Protein AF-0000000080322617 (afdb_homodimer)

Solvent-accessible surface area (backbone atoms only — not comparable to full-atom values): 6756 Å² total; per-residue (Å²): 115,44,79,69,49,70,33,51,29,34,81,89,41,25,34,49,55,51,65,62,57,34,63,72,56,67,60,51,73,69,36,36,36,28,36,26,35,38,90,87,70,41,36,35,51,43,65,40,73,74,65,68,70,68,71,62,67,77,123,113,44,79,68,52,70,32,51,30,35,80,88,41,24,34,49,56,53,65,64,57,34,62,71,57,66,61,50,72,69,36,37,37,28,36,26,35,38,90,87,71,42,36,35,50,43,66,41,74,73,64,71,69,69,72,64,67,74,126

pLDDT: mean 85.64, std 19.48, range [25.27, 96.69]

Foldseek 3Di:
DDDPDDWDQDPPRDTDDDPSRCVVQVDDPPWDWDWDQDPVRDIDIHTDPPPPVCCVPPD/DDDPDDWDQDPPRDTDDDPSVCVVQVDDPPWDWDWDQDPVRDIDIHTDPPPPVCPVPPD

Secondary structure (DSSP, 8-state):
-EEEEEEE-BTTTEEEPPHHHHHHHT--TTPEEEEEE-TTS-EEEEEE-----------/-EEEEEEE-BTTTEEEPPHHHHHHHT--TTPEEEEEE-TTS-EEEEEE-----------

Radius of gyration: 16.19 Å; Cα contacts (8 Å, |Δi|>4): 232; chains: 2; bounding box: 30×78×24 Å

Organism: NCBI:txid113653

Nearest PDB structures (foldseek):
  2w1t-assembly1_A  TM=8.074E-01  e=7.965E-03  Bacillus subtilis
  2w1t-assembly1_B  TM=7.922E-01  e=3.398E-02  Bacillus subtilis
  5itm-assembly2_A  TM=7.468E-01  e=2.788E-02  Saccharolobus solfataricus
  2ro4-assembly1_B  TM=7.310E-01  e=1.357E-01  Bacillus subtilis
  8yt8-assembly1_D  TM=4.165E-01  e=7.094E+00  Mus musculus

Structure (mmCIF, N/CA/C/O backbone):
data_AF-0000000080322617-model_v1
#
loop_
_entity.id
_entity.type
_entity.pdbx_description
1 polymer 'AbrB/MazE/SpoVT family DNA-binding domain-containing protein'
#
loop_
_atom_site.group_PDB
_atom_site.id
_atom_site.type_symbol
_atom_site.label_atom_id
_atom_site.label_alt_id
_atom_site.label_comp_id
_atom_site.label_asym_id
_atom_site.label_entity_id
_atom_site.label_seq_id
_atom_site.pdbx_PDB_ins_code
_atom_site.Cartn_x
_atom_site.Cartn_y
_atom_site.Cartn_z
_atom_site.occupancy
_atom_site.B_iso_or_equiv
_atom_site.auth_seq_id
_atom_site.auth_comp_id
_atom_site.auth_asym_id
_atom_site.auth_atom_id
_atom_site.pdbx_PDB_model_num
ATOM 1 N N . MET A 1 1 ? 10.977 -6.816 10.031 1 84.5 1 MET A N 1
ATOM 2 C CA . MET A 1 1 ? 9.711 -6.531 9.359 1 84.5 1 MET A CA 1
ATOM 3 C C . MET A 1 1 ? 8.539 -7.129 10.133 1 84.5 1 MET A C 1
ATOM 5 O O . MET A 1 1 ? 8.57 -8.305 10.5 1 84.5 1 MET A O 1
ATOM 9 N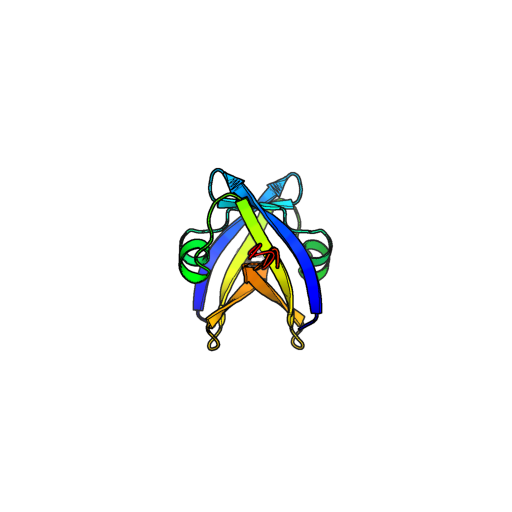 N . LYS A 1 2 ? 7.539 -6.145 10.656 1 93.81 2 LYS A N 1
ATOM 10 C CA . LYS A 1 2 ? 6.348 -6.527 11.414 1 93.81 2 LYS A CA 1
ATOM 11 C C . LYS A 1 2 ? 5.105 -6.504 10.523 1 93.81 2 LYS A C 1
ATOM 13 O O . LYS A 1 2 ? 4.84 -5.508 9.844 1 93.81 2 LYS A O 1
ATOM 18 N N . LEU A 1 3 ? 4.469 -7.738 10.453 1 94.62 3 LEU A N 1
ATOM 19 C CA . LEU A 1 3 ? 3.248 -7.801 9.656 1 94.62 3 LEU A CA 1
ATOM 20 C C . LEU A 1 3 ? 2.113 -7.051 10.344 1 94.62 3 LEU A C 1
ATOM 22 O O . LEU A 1 3 ? 1.758 -7.367 11.484 1 94.62 3 LEU A O 1
ATOM 26 N N . LEU A 1 4 ? 1.627 -6.055 9.688 1 95.75 4 LEU A N 1
ATOM 27 C CA . LEU A 1 4 ? 0.541 -5.25 10.234 1 95.75 4 LEU A CA 1
ATOM 28 C C . LEU A 1 4 ? -0.813 -5.875 9.922 1 95.75 4 LEU A C 1
ATOM 30 O O . LEU A 1 4 ? -1.744 -5.793 10.727 1 95.75 4 LEU A O 1
ATOM 34 N N . GLY A 1 5 ? -1.012 -6.484 8.844 1 95.62 5 GLY A N 1
ATOM 35 C CA . GLY A 1 5 ? -2.244 -7.086 8.359 1 95.62 5 GLY A CA 1
ATOM 36 C C . GLY A 1 5 ? -2.252 -7.305 6.855 1 95.62 5 GLY A C 1
ATOM 37 O O . GLY A 1 5 ? -1.224 -7.145 6.195 1 95.62 5 GLY A O 1
ATOM 38 N N . THR A 1 6 ? -3.395 -7.895 6.352 1 95.56 6 THR A N 1
ATOM 39 C CA . THR A 1 6 ? -3.545 -8.141 4.922 1 95.56 6 THR A CA 1
ATOM 40 C C . THR A 1 6 ? -4.891 -7.617 4.422 1 95.56 6 THR A C 1
ATOM 42 O O . THR A 1 6 ? -5.816 -7.418 5.211 1 95.56 6 THR A O 1
ATOM 45 N N . SER A 1 7 ? -4.875 -7.23 3.279 1 95.62 7 SER A N 1
ATOM 46 C CA . SER A 1 7 ? -6.109 -6.863 2.586 1 95.62 7 SER A CA 1
ATOM 47 C C . SER A 1 7 ? -6.18 -7.512 1.207 1 95.62 7 SER A C 1
ATOM 49 O O . SER A 1 7 ? -5.184 -8.055 0.717 1 95.62 7 SER A O 1
ATOM 51 N N . THR A 1 8 ? -7.367 -7.586 0.614 1 95.31 8 THR A N 1
ATOM 52 C CA . THR A 1 8 ? -7.578 -8.219 -0.683 1 95.31 8 THR A CA 1
ATOM 53 C C . THR A 1 8 ? -7.633 -7.172 -1.793 1 95.31 8 THR A C 1
ATOM 55 O O . THR A 1 8 ? -8.242 -6.113 -1.625 1 95.31 8 THR A O 1
ATOM 58 N N . LEU A 1 9 ? -6.965 -7.574 -2.82 1 95.69 9 LEU A N 1
ATOM 59 C CA . LEU A 1 9 ? -7.066 -6.719 -3.998 1 95.69 9 LEU A CA 1
ATOM 60 C C . LEU A 1 9 ? -8.414 -6.898 -4.688 1 95.69 9 LEU A C 1
ATOM 62 O O . LEU A 1 9 ? -8.766 -8.008 -5.094 1 95.69 9 LEU A O 1
ATOM 66 N N . SER A 1 10 ? -9.094 -5.848 -4.723 1 96.25 10 SER A N 1
ATOM 67 C CA . SER A 1 10 ? -10.406 -5.879 -5.355 1 96.25 10 SER A CA 1
ATOM 68 C C . SER A 1 10 ? -10.32 -5.496 -6.828 1 96.25 10 SER A C 1
ATOM 70 O O . SER A 1 10 ? -9.234 -5.219 -7.34 1 96.25 10 SER A O 1
ATOM 72 N N . LYS A 1 11 ? -11.508 -5.543 -7.441 1 93.75 11 LYS A N 1
ATOM 73 C CA . LYS A 1 11 ? -11.578 -5.148 -8.844 1 93.75 11 LYS A CA 1
ATOM 74 C C . LYS A 1 11 ? -11.109 -3.709 -9.039 1 93.75 11 LYS A C 1
ATOM 76 O O . LYS A 1 11 ? -11.391 -2.844 -8.203 1 93.75 11 LYS A O 1
ATOM 81 N N . GLY A 1 12 ? -10.32 -3.414 -10.188 1 93.12 12 GLY A N 1
ATOM 82 C CA . GLY A 1 12 ? -9.844 -2.072 -10.484 1 93.12 12 GLY A CA 1
ATOM 83 C C . GLY A 1 12 ? -8.609 -1.689 -9.695 1 93.12 12 GLY A C 1
ATOM 84 O O . GLY A 1 12 ? -8.359 -0.506 -9.461 1 93.12 12 GLY A O 1
ATOM 85 N N . ALA A 1 13 ? -7.965 -2.559 -9.094 1 95.44 13 ALA A N 1
ATOM 86 C CA . ALA A 1 13 ? -6.734 -2.354 -8.336 1 95.44 13 ALA A CA 1
ATOM 87 C C . ALA A 1 13 ? -7.008 -1.591 -7.043 1 95.44 13 ALA A C 1
ATOM 89 O O . ALA A 1 13 ? -6.191 -0.77 -6.617 1 95.44 13 ALA A O 1
ATOM 90 N N . LYS A 1 14 ? -8.156 -1.782 -6.609 1 96.5 14 LYS A N 1
ATOM 91 C CA . LYS A 1 14 ? -8.547 -1.135 -5.363 1 96.5 14 LYS A CA 1
ATOM 92 C C . LYS A 1 14 ? -8.273 -2.039 -4.164 1 96.5 14 LYS A C 1
ATOM 94 O O . LYS A 1 14 ? -8.438 -3.26 -4.254 1 96.5 14 LYS A O 1
ATOM 99 N N . THR A 1 15 ? -7.852 -1.417 -3.104 1 96.5 15 THR A N 1
ATOM 100 C CA . THR A 1 15 ? -7.648 -2.162 -1.865 1 96.5 15 THR A CA 1
ATOM 101 C C . THR A 1 15 ? -7.969 -1.293 -0.652 1 96.5 15 THR A C 1
ATOM 103 O O . THR A 1 15 ? -8.117 -0.075 -0.775 1 96.5 15 THR A O 1
ATOM 106 N N . THR A 1 16 ? -8.188 -1.884 0.447 1 96.31 16 THR A N 1
ATOM 107 C CA . THR A 1 16 ? -8.414 -1.195 1.713 1 96.31 16 THR A CA 1
ATOM 108 C C . THR A 1 16 ? -7.145 -1.198 2.561 1 96.31 16 THR A C 1
ATOM 110 O O . THR A 1 16 ? -6.52 -2.244 2.748 1 96.31 16 THR A O 1
ATOM 113 N N . ILE A 1 17 ? -6.773 -0.026 2.871 1 96.25 17 ILE A N 1
ATOM 114 C CA . ILE A 1 17 ? -5.637 0.07 3.781 1 96.25 17 ILE A CA 1
ATOM 115 C C . ILE A 1 17 ? -6.086 -0.266 5.203 1 96.25 17 ILE A C 1
ATOM 117 O O . ILE A 1 17 ? -7.066 0.292 5.699 1 96.25 17 ILE A O 1
ATOM 121 N N . ILE A 1 18 ? -5.445 -1.138 5.75 1 96.69 18 ILE A N 1
ATOM 122 C CA . ILE A 1 18 ? -5.855 -1.564 7.082 1 96.69 18 ILE A CA 1
ATOM 123 C C . ILE A 1 18 ? -5.57 -0.456 8.094 1 96.69 18 ILE A C 1
ATOM 125 O O . ILE A 1 18 ? -4.77 0.446 7.82 1 96.69 18 ILE A O 1
ATOM 129 N N . ARG A 1 19 ? -6.219 -0.49 9.195 1 96.12 19 ARG A N 1
ATOM 130 C CA . ARG A 1 19 ? -6.172 0.565 10.203 1 96.12 19 ARG A CA 1
ATOM 131 C C . ARG A 1 19 ? -4.75 0.79 10.695 1 96.12 19 ARG A C 1
ATOM 133 O O . ARG A 1 19 ? -4.332 1.93 10.914 1 96.12 19 ARG A O 1
ATOM 140 N N . ALA A 1 20 ? -4.09 -0.26 10.883 1 96.38 20 ALA A N 1
ATOM 141 C CA . ALA A 1 20 ? -2.721 -0.176 11.383 1 96.38 20 ALA A CA 1
ATOM 142 C C . ALA A 1 20 ? -1.859 0.696 10.469 1 96.38 20 ALA A C 1
ATOM 144 O O . ALA A 1 20 ? -1.023 1.467 10.945 1 96.38 20 ALA A O 1
ATOM 145 N N . VAL A 1 21 ? -2.064 0.556 9.156 1 96 21 VAL A N 1
ATOM 146 C CA . VAL A 1 21 ? -1.297 1.337 8.195 1 96 21 VAL A CA 1
ATOM 147 C C . VAL A 1 21 ? -1.699 2.807 8.281 1 96 21 VAL A C 1
ATOM 149 O O . VAL A 1 21 ? -0.841 3.693 8.273 1 96 21 VAL A O 1
ATOM 152 N N . ILE A 1 22 ? -2.99 3.064 8.383 1 96.06 22 ILE A N 1
ATOM 153 C CA . ILE A 1 22 ? -3.529 4.414 8.508 1 96.06 22 ILE A CA 1
ATOM 154 C C . ILE A 1 22 ? -2.928 5.102 9.727 1 96.06 22 ILE A C 1
ATOM 156 O O . ILE A 1 22 ? -2.477 6.25 9.641 1 96.06 22 ILE A O 1
ATOM 160 N N . GLU A 1 23 ? -2.902 4.473 10.773 1 94.94 23 GLU A N 1
ATOM 161 C CA . GLU A 1 23 ? -2.396 5.027 12.023 1 94.94 23 GLU A CA 1
ATOM 162 C C . GLU A 1 23 ? -0.894 5.281 11.953 1 94.94 23 GLU A C 1
ATOM 164 O O . GLU A 1 23 ? -0.402 6.289 12.461 1 94.94 23 GLU A O 1
ATOM 169 N N . LYS A 1 24 ? -0.27 4.352 11.328 1 94.38 24 LYS A N 1
ATOM 170 C CA . LYS A 1 24 ? 1.184 4.469 11.25 1 94.38 24 LYS A CA 1
ATOM 171 C C . LYS A 1 24 ? 1.591 5.648 10.375 1 94.38 24 LYS A C 1
ATOM 173 O O . LYS A 1 24 ? 2.527 6.379 10.703 1 94.38 24 LYS A O 1
ATOM 178 N N . LEU A 1 25 ? 0.955 5.793 9.312 1 94.25 25 LEU A N 1
ATOM 179 C CA . LEU A 1 25 ? 1.305 6.844 8.359 1 94.25 25 LEU A CA 1
ATOM 180 C C . LEU A 1 25 ? 0.533 8.125 8.656 1 94.25 25 LEU A C 1
ATOM 182 O O . LEU A 1 25 ? 0.789 9.164 8.047 1 94.25 25 LEU A O 1
ATOM 186 N N . ASN A 1 26 ? -0.421 8.055 9.641 1 94.25 26 ASN A N 1
ATOM 187 C CA . ASN A 1 26 ? -1.271 9.188 9.977 1 94.25 26 ASN A CA 1
ATOM 188 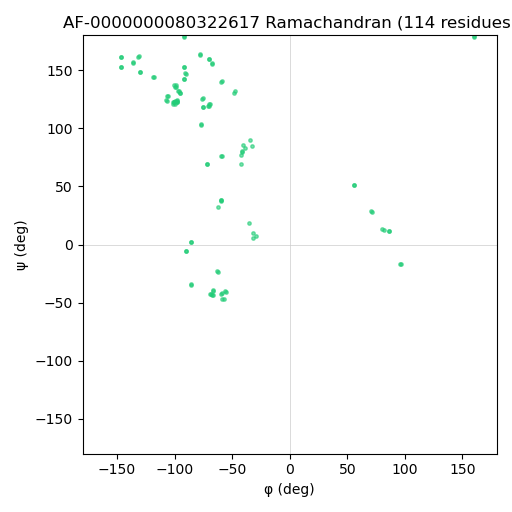C C . ASN A 1 26 ? -2.02 9.703 8.75 1 94.25 26 ASN A C 1
ATOM 190 O O . ASN A 1 26 ? -1.986 10.898 8.453 1 94.25 26 ASN A O 1
ATOM 194 N N . LEU A 1 27 ? -2.65 8.789 8.102 1 94.06 27 LEU A N 1
ATOM 195 C CA . LEU A 1 27 ? -3.377 9.086 6.871 1 94.06 27 LEU A CA 1
ATOM 196 C C . LEU A 1 27 ? -4.828 9.453 7.172 1 94.06 27 LEU A C 1
ATOM 198 O O . LEU A 1 27 ? -5.41 8.953 8.141 1 94.06 27 LEU A O 1
ATOM 202 N N . GLN A 1 28 ? -5.414 10.344 6.363 1 93.81 28 GLN A N 1
ATOM 203 C CA . GLN A 1 28 ? -6.816 10.727 6.422 1 93.81 28 GLN A CA 1
ATOM 204 C C . GLN A 1 28 ? -7.426 10.805 5.023 1 93.81 28 GLN A C 1
ATOM 206 O O . GLN A 1 28 ? -6.703 10.891 4.031 1 93.81 28 GLN A O 1
ATOM 211 N N . GLU A 1 29 ? -8.68 10.68 5.023 1 95.25 29 GLU A N 1
ATOM 212 C CA . GLU A 1 29 ? -9.375 10.797 3.746 1 95.25 29 GLU A CA 1
ATOM 213 C C . GLU A 1 29 ? -8.914 12.031 2.979 1 95.25 29 GLU A C 1
ATOM 215 O O . GLU A 1 29 ? -8.844 13.125 3.541 1 95.25 29 GLU A O 1
ATOM 220 N N . GLY A 1 30 ? -8.594 11.781 1.721 1 94.38 30 GLY A N 1
ATOM 221 C CA . GLY A 1 30 ? -8.141 12.891 0.895 1 94.38 30 GLY A CA 1
ATOM 222 C C . GLY A 1 30 ? -6.633 13.008 0.81 1 94.38 30 GLY A C 1
ATOM 223 O O . GLY A 1 30 ? -6.105 13.711 -0.052 1 94.38 30 GLY A O 1
ATOM 224 N N . ASP A 1 31 ? -5.953 12.367 1.699 1 93.88 31 ASP A N 1
ATOM 225 C CA . ASP A 1 31 ? -4.492 12.398 1.666 1 93.88 31 ASP A CA 1
ATOM 226 C C . ASP A 1 31 ? -3.955 11.656 0.444 1 93.88 31 ASP A C 1
ATOM 228 O O . ASP A 1 31 ? -4.629 10.781 -0.104 1 93.88 31 ASP A O 1
ATOM 232 N N . LEU A 1 32 ? -2.756 12.039 0.06 1 95.38 32 LEU A N 1
ATOM 233 C CA . LEU A 1 32 ? -2.076 11.352 -1.035 1 95.38 32 LEU A CA 1
ATOM 234 C C . LEU A 1 32 ? -1.13 10.281 -0.505 1 95.38 32 LEU A C 1
ATOM 236 O O . LEU A 1 32 ? -0.396 10.516 0.457 1 95.38 32 LEU A O 1
ATOM 240 N N . ILE A 1 33 ? -1.28 9.156 -1.085 1 95.75 33 ILE A N 1
ATOM 241 C CA . ILE A 1 33 ? -0.403 8.039 -0.752 1 95.75 33 ILE A CA 1
ATOM 242 C C . ILE A 1 33 ? 0.666 7.887 -1.832 1 95.75 33 ILE A C 1
ATOM 244 O O . ILE A 1 33 ? 0.349 7.805 -3.021 1 95.75 33 ILE A O 1
ATOM 248 N N . ALA A 1 34 ? 1.843 7.938 -1.495 1 96.38 34 ALA A N 1
ATOM 249 C CA . ALA A 1 34 ? 2.961 7.773 -2.422 1 96.38 34 ALA A CA 1
ATOM 250 C C . ALA A 1 34 ? 3.523 6.355 -2.357 1 96.38 34 ALA A C 1
ATOM 252 O O . ALA A 1 34 ? 3.658 5.781 -1.272 1 96.38 34 ALA A O 1
ATOM 253 N N . TYR A 1 35 ? 3.783 5.785 -3.514 1 96.38 35 TYR A N 1
ATOM 254 C CA . TYR A 1 35 ? 4.379 4.461 -3.635 1 96.38 35 TYR A CA 1
ATOM 255 C C . TYR A 1 35 ? 5.832 4.555 -4.086 1 96.38 35 TYR A C 1
ATOM 257 O O . TYR A 1 35 ? 6.125 5.125 -5.137 1 96.38 35 TYR A O 1
ATOM 265 N N . PHE A 1 36 ? 6.723 3.984 -3.301 1 96.62 36 PHE A N 1
ATOM 266 C CA . PHE A 1 36 ? 8.141 3.98 -3.637 1 96.62 36 PHE A CA 1
ATOM 267 C C . PHE A 1 36 ? 8.648 2.555 -3.814 1 96.62 36 PHE A C 1
ATOM 269 O O . PHE A 1 36 ? 8.195 1.637 -3.127 1 96.62 36 PHE A O 1
ATOM 276 N N . GLU A 1 37 ? 9.555 2.434 -4.754 1 96.06 37 GLU A N 1
ATOM 277 C CA . GLU A 1 37 ? 10.281 1.175 -4.891 1 96.06 37 GLU A CA 1
ATOM 278 C C . GLU A 1 37 ? 11.641 1.247 -4.207 1 96.06 37 GLU A C 1
ATOM 280 O O . GLU A 1 37 ? 12.453 2.121 -4.516 1 96.06 37 GLU A O 1
ATOM 285 N N . SER A 1 38 ? 11.852 0.341 -3.279 1 93.38 38 SER A N 1
ATOM 286 C CA . SER A 1 38 ? 13.133 0.281 -2.59 1 93.38 38 SER A CA 1
ATOM 287 C C . SER A 1 38 ? 14.195 -0.394 -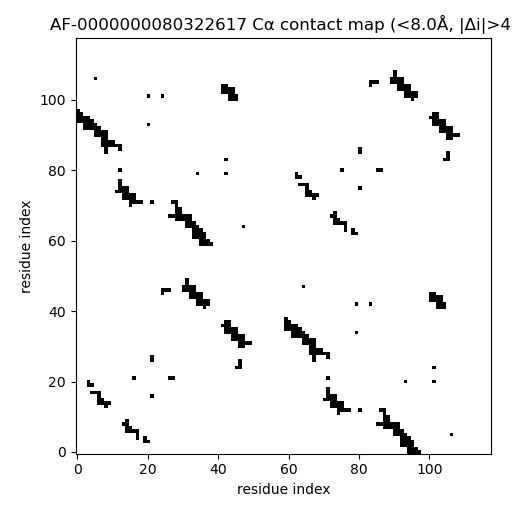3.453 1 93.38 38 SER A C 1
ATOM 289 O O . SER A 1 38 ? 13.867 -1.064 -4.434 1 93.38 38 SER A O 1
ATOM 291 N N . ASP A 1 39 ? 15.414 -0.197 -3.047 1 91.19 39 ASP A N 1
ATOM 292 C CA . ASP A 1 39 ? 16.531 -0.8 -3.76 1 91.19 39 ASP A CA 1
ATOM 293 C C . ASP A 1 39 ? 16.469 -2.324 -3.695 1 91.19 39 ASP A C 1
ATOM 295 O O . ASP A 1 39 ? 17 -3.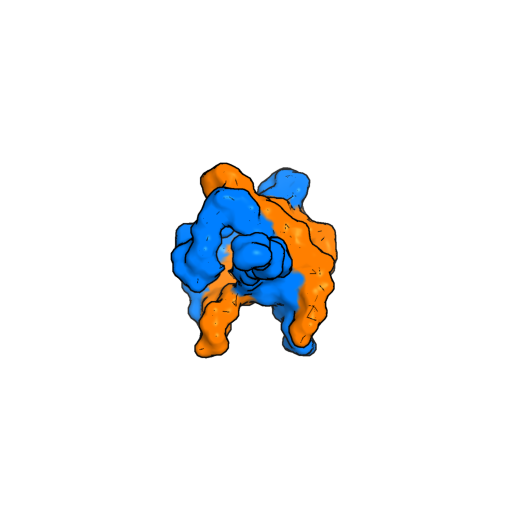01 -4.574 1 91.19 39 ASP A O 1
ATOM 299 N N . ASP A 1 40 ? 15.766 -2.809 -2.668 1 89.06 40 ASP A N 1
ATOM 300 C CA . ASP A 1 40 ? 15.625 -4.25 -2.494 1 89.06 40 ASP A CA 1
ATOM 301 C C . ASP A 1 40 ? 14.445 -4.785 -3.311 1 89.06 40 ASP A C 1
ATOM 303 O O . ASP A 1 40 ? 14.211 -5.996 -3.35 1 89.06 40 ASP A O 1
ATOM 307 N N . GLY A 1 41 ? 13.805 -3.926 -4.039 1 90.94 41 GLY A N 1
ATOM 308 C CA . GLY A 1 41 ? 12.688 -4.332 -4.875 1 90.94 41 GLY A CA 1
ATOM 309 C C . GLY A 1 41 ? 11.359 -4.344 -4.141 1 90.94 41 GLY A C 1
ATOM 310 O O . GLY A 1 41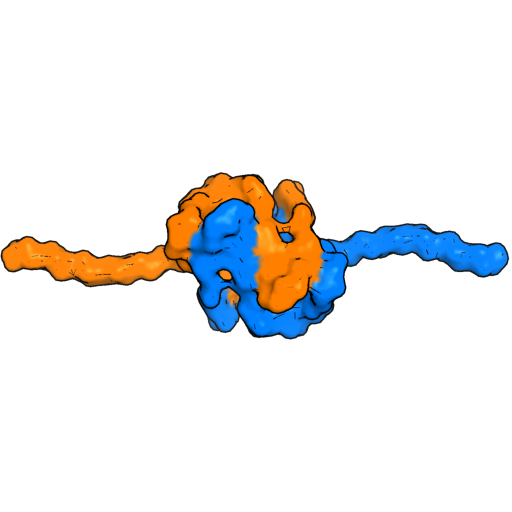 ? 10.367 -4.867 -4.648 1 90.94 41 GLY A O 1
ATOM 311 N N . LYS A 1 42 ? 11.344 -3.809 -3.012 1 93.56 42 LYS A N 1
ATOM 312 C CA . LYS A 1 42 ? 10.125 -3.752 -2.205 1 93.56 42 LYS A CA 1
ATOM 313 C C . LYS A 1 42 ? 9.359 -2.461 -2.463 1 93.56 42 LYS A C 1
ATOM 315 O O . LYS A 1 42 ? 9.938 -1.453 -2.865 1 93.56 42 LYS A O 1
ATOM 320 N N . ILE A 1 43 ? 8.094 -2.574 -2.266 1 96.44 43 ILE A N 1
ATOM 321 C CA . ILE A 1 43 ? 7.258 -1.393 -2.443 1 96.44 43 ILE A CA 1
ATOM 322 C C . ILE A 1 43 ? 6.984 -0.746 -1.087 1 96.44 43 ILE A C 1
ATOM 324 O O . ILE A 1 43 ? 6.48 -1.398 -0.171 1 96.44 43 ILE A O 1
ATOM 328 N N . ILE A 1 44 ? 7.332 0.565 -0.968 1 96.31 44 ILE A N 1
ATOM 329 C CA . ILE A 1 44 ? 7.156 1.312 0.272 1 96.31 44 ILE A CA 1
ATOM 330 C C . ILE A 1 44 ? 5.988 2.285 0.127 1 96.31 44 ILE A C 1
ATOM 332 O O . ILE A 1 44 ? 5.883 2.994 -0.876 1 96.31 44 ILE A O 1
ATOM 336 N N . LEU A 1 45 ? 5.098 2.207 1.046 1 95.5 45 LEU A N 1
ATOM 337 C CA . LEU A 1 45 ? 3.965 3.121 1.129 1 95.5 45 LEU A CA 1
ATOM 338 C C . LEU A 1 45 ? 4.25 4.258 2.105 1 95.5 45 LEU A C 1
ATOM 340 O O . LEU A 1 45 ? 4.742 4.023 3.211 1 95.5 45 LEU A O 1
ATOM 344 N N . ALA A 1 46 ? 3.975 5.523 1.663 1 94.81 46 ALA A N 1
ATOM 345 C CA . ALA A 1 46 ? 4.188 6.691 2.518 1 94.81 46 ALA A CA 1
ATOM 346 C C . ALA A 1 46 ? 3.15 7.773 2.23 1 94.81 46 ALA A C 1
ATOM 348 O O . ALA A 1 46 ? 2.525 7.777 1.167 1 94.81 46 ALA A O 1
ATOM 349 N N . LYS A 1 47 ? 2.885 8.547 3.229 1 94.12 47 LYS A N 1
ATOM 350 C CA . LYS A 1 47 ? 2.021 9.703 3.029 1 94.12 47 LYS A CA 1
ATOM 351 C C . LYS A 1 47 ? 2.711 10.766 2.174 1 94.12 47 LYS A C 1
ATOM 353 O O . LYS A 1 47 ? 3.824 11.188 2.484 1 94.12 47 LYS A O 1
ATOM 358 N N . ALA A 1 48 ? 1.997 11.062 0.999 1 89.5 48 ALA A N 1
ATOM 359 C CA . ALA A 1 48 ? 2.553 12.086 0.113 1 89.5 48 ALA A CA 1
ATOM 360 C C . ALA A 1 48 ? 2.293 13.484 0.658 1 89.5 48 ALA A C 1
ATOM 362 O O . ALA A 1 48 ? 1.179 13.797 1.085 1 89.5 48 ALA A O 1
ATOM 363 N N . GLU A 1 49 ? 3.227 14.117 1.221 1 71.94 49 GLU A N 1
ATOM 364 C CA . GLU A 1 49 ? 3.057 15.5 1.662 1 71.94 49 GLU A CA 1
ATOM 365 C C . GLU A 1 49 ? 3.01 16.453 0.476 1 71.94 49 GLU A C 1
ATOM 367 O O . GLU A 1 49 ? 3.965 16.547 -0.299 1 71.94 49 GLU A O 1
ATOM 372 N N . ILE A 1 50 ? 1.948 16.391 -0.294 1 57.84 50 ILE A N 1
ATOM 373 C CA . ILE A 1 50 ? 1.989 17.516 -1.221 1 57.84 50 ILE A CA 1
ATOM 374 C C . ILE A 1 50 ? 1.999 18.828 -0.439 1 57.84 50 ILE A C 1
ATOM 376 O O . ILE A 1 50 ? 1.059 19.125 0.303 1 57.84 50 ILE A O 1
ATOM 380 N N . VAL A 1 51 ? 3.068 19.125 0.087 1 48.25 51 VAL A N 1
ATOM 381 C CA . VAL A 1 51 ? 3.188 20.516 0.523 1 48.25 51 VAL A CA 1
ATOM 382 C C . VAL A 1 51 ? 2.596 21.438 -0.535 1 48.25 51 VAL A C 1
ATOM 384 O O . VAL A 1 51 ? 3.078 21.484 -1.669 1 48.25 51 VAL A O 1
ATOM 387 N N . PRO A 1 52 ? 1.341 21.625 -0.609 1 50.66 52 PRO A N 1
ATOM 388 C CA . PRO A 1 52 ? 1.177 22.859 -1.373 1 50.66 52 PRO A CA 1
ATOM 389 C C . PRO A 1 52 ? 2.195 23.922 -0.988 1 50.66 52 PRO A C 1
ATOM 391 O O . PRO A 1 52 ? 2.406 24.188 0.2 1 50.66 52 PRO A O 1
ATOM 394 N N . LYS A 1 53 ? 3.367 23.938 -1.54 1 46.22 53 LYS A N 1
ATOM 395 C CA . LYS A 1 53 ? 4.215 25.125 -1.375 1 46.22 53 LYS A CA 1
ATOM 396 C C . LYS A 1 53 ? 3.373 26.391 -1.272 1 46.22 53 LYS A C 1
ATOM 398 O O . LYS A 1 53 ? 3.879 27.5 -1.484 1 46.22 53 LYS A O 1
ATOM 403 N N . PHE A 1 54 ? 1.987 26.344 -1.133 1 44.62 54 PHE A N 1
ATOM 404 C CA . PHE A 1 54 ? 1.657 27.766 -1.067 1 44.62 54 PHE A CA 1
ATOM 405 C C . PHE A 1 54 ? 2.299 28.422 0.153 1 44.62 54 PHE A C 1
ATOM 407 O O . PHE A 1 54 ? 1.781 28.312 1.266 1 44.62 54 PHE A O 1
ATOM 414 N N . SER A 1 55 ? 3.459 28.047 0.665 1 43.34 55 SER A N 1
ATOM 415 C CA . SER A 1 55 ? 4.051 29.125 1.464 1 43.34 55 SER A CA 1
ATOM 416 C C . SER A 1 55 ? 3.639 30.5 0.946 1 43.34 55 SER A C 1
ATOM 418 O O . SER A 1 55 ? 4.445 31.203 0.346 1 43.34 55 SER A O 1
ATOM 420 N N . GLU A 1 56 ? 2.697 30.656 -0.033 1 42.41 56 GLU A N 1
ATOM 421 C CA . GLU A 1 56 ? 2.404 32.062 -0.193 1 42.41 56 GLU A CA 1
ATOM 422 C C . GLU A 1 56 ? 1.865 32.688 1.103 1 42.41 56 GLU A C 1
ATOM 424 O O . GLU A 1 56 ? 0.724 32.406 1.486 1 42.41 56 GLU A O 1
ATOM 429 N N . LYS A 1 57 ? 2.346 32.344 2.328 1 41.38 57 LYS A N 1
ATOM 430 C CA . LYS A 1 57 ? 2.018 33.438 3.258 1 41.38 57 LYS A CA 1
ATOM 431 C C . LYS A 1 57 ? 2.031 34.781 2.557 1 41.38 57 LYS A C 1
ATOM 433 O O . LYS A 1 57 ? 3.076 35.219 2.08 1 41.38 57 LYS A O 1
ATOM 438 N 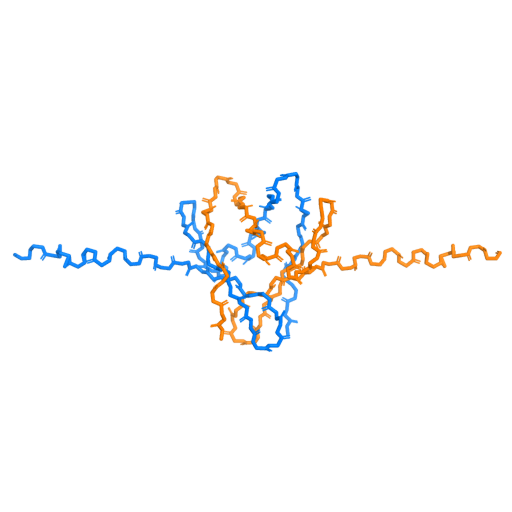N . LYS A 1 58 ? 1.079 35.281 1.916 1 40.66 58 LYS A N 1
ATOM 439 C CA . LYS A 1 58 ? 1.005 36.75 1.844 1 40.66 58 LYS A CA 1
ATOM 440 C C . LYS A 1 58 ? 1.328 37.375 3.193 1 40.66 58 LYS A C 1
ATOM 442 O O . LYS A 1 58 ? 0.606 37.188 4.172 1 40.66 58 LYS A O 1
ATOM 447 N N . GLN A 1 59 ? 2.582 37.438 3.898 1 25.5 59 GLN A N 1
ATOM 448 C CA . GLN A 1 59 ? 2.625 38.812 4.391 1 25.5 59 GLN A CA 1
ATOM 449 C C . GLN A 1 59 ? 2.359 39.812 3.264 1 25.5 59 GLN A C 1
ATOM 451 O O . GLN A 1 59 ? 2.807 39.625 2.133 1 25.5 59 GLN A O 1
ATOM 456 N N . MET B 1 1 ? 15.3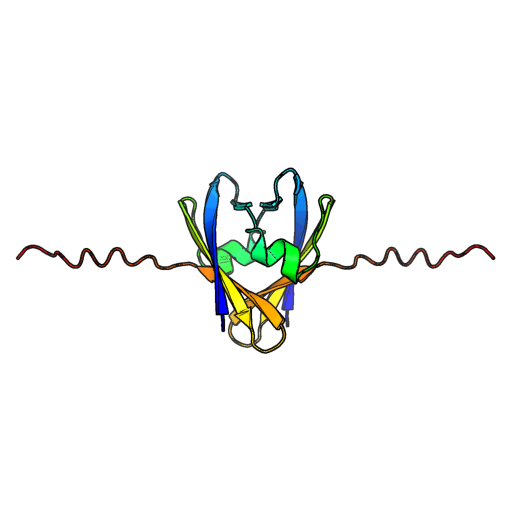52 4.938 -3.291 1 84.12 1 MET B N 1
ATOM 457 C CA . MET B 1 1 ? 13.898 4.84 -3.34 1 84.12 1 MET B CA 1
ATOM 458 C C . MET B 1 1 ? 13.344 5.57 -4.559 1 84.12 1 MET B C 1
ATOM 460 O O . MET B 1 1 ? 13.703 6.723 -4.816 1 84.12 1 MET B O 1
ATOM 464 N N . LYS B 1 2 ? 12.633 4.711 -5.543 1 93.69 2 LYS B N 1
ATOM 465 C CA . LYS B 1 2 ? 12.031 5.23 -6.766 1 93.69 2 LYS B CA 1
ATOM 466 C C . LYS B 1 2 ? 10.523 5.41 -6.605 1 93.69 2 LYS B C 1
ATOM 468 O O . LYS B 1 2 ? 9.828 4.484 -6.188 1 93.69 2 LYS B O 1
ATOM 473 N N . LEU B 1 3 ? 10.102 6.73 -6.812 1 94.44 3 LEU B N 1
ATOM 474 C CA . LEU B 1 3 ? 8.672 6.988 -6.711 1 94.44 3 LEU B CA 1
ATOM 475 C C . LEU B 1 3 ? 7.926 6.387 -7.898 1 94.44 3 LEU B C 1
ATOM 477 O O . LEU B 1 3 ? 8.219 6.711 -9.047 1 94.44 3 LEU B O 1
ATOM 481 N N . LEU B 1 4 ? 7.043 5.488 -7.613 1 95.75 4 LEU B N 1
ATOM 482 C CA . LEU B 1 4 ? 6.262 4.824 -8.656 1 95.75 4 LEU B CA 1
ATOM 483 C C . LEU B 1 4 ? 5.027 5.645 -9.016 1 95.75 4 LEU B C 1
ATOM 485 O O . LEU B 1 4 ? 4.605 5.664 -10.172 1 95.75 4 LEU B O 1
ATOM 489 N N . GLY B 1 5 ? 4.418 6.316 -8.141 1 95.44 5 GLY B N 1
ATOM 490 C CA . GLY B 1 5 ? 3.207 7.105 -8.305 1 95.44 5 GLY B CA 1
ATOM 491 C C . GLY B 1 5 ? 2.498 7.383 -6.992 1 95.44 5 GLY B C 1
ATOM 492 O O . GLY B 1 5 ? 3.033 7.098 -5.918 1 95.44 5 GLY B O 1
ATOM 493 N N . THR B 1 6 ? 1.355 8.156 -7.09 1 95.56 6 THR B N 1
ATOM 494 C CA . THR B 1 6 ? 0.565 8.477 -5.906 1 95.56 6 THR B CA 1
ATOM 495 C C . THR B 1 6 ? -0.912 8.172 -6.141 1 95.56 6 THR B C 1
ATOM 497 O O . THR B 1 6 ? -1.354 8.07 -7.289 1 95.56 6 THR B O 1
ATOM 500 N N . SER B 1 7 ? -1.507 7.824 -5.156 1 95.56 7 SER B N 1
ATOM 501 C CA . SER B 1 7 ? -2.957 7.656 -5.164 1 95.56 7 SER B CA 1
ATOM 502 C C . SER B 1 7 ? -3.6 8.367 -3.977 1 95.56 7 SER B C 1
ATOM 504 O O . SER B 1 7 ? -2.906 8.789 -3.049 1 95.56 7 SER B O 1
ATOM 506 N N . THR B 1 8 ? -4.902 8.617 -4.023 1 95.25 8 THR B N 1
ATOM 507 C CA . THR B 1 8 ? -5.629 9.32 -2.973 1 95.25 8 THR B CA 1
ATOM 508 C C . THR B 1 8 ? -6.371 8.336 -2.072 1 95.25 8 THR B C 1
ATOM 510 O O . THR B 1 8 ? -6.961 7.367 -2.557 1 95.25 8 THR B O 1
ATOM 513 N N . LEU B 1 9 ? -6.25 8.672 -0.841 1 95.69 9 LEU B N 1
ATOM 514 C CA . LEU B 1 9 ? -7.031 7.887 0.108 1 95.69 9 LEU B CA 1
ATOM 515 C C . LEU B 1 9 ? -8.5 8.281 0.057 1 95.69 9 LEU B C 1
ATOM 517 O O . LEU B 1 9 ? -8.852 9.445 0.284 1 95.69 9 LEU B O 1
ATOM 521 N N . SER B 1 10 ? -9.258 7.348 -0.287 1 96.19 10 SER B N 1
ATOM 522 C CA . SER B 1 10 ? -10.695 7.594 -0.375 1 96.19 10 SER B CA 1
ATOM 523 C C . SER B 1 10 ? -11.391 7.258 0.938 1 96.19 10 SER B C 1
ATOM 525 O O . SER B 1 10 ? -10.742 6.855 1.907 1 96.19 10 SER B O 1
ATOM 527 N N . LYS B 1 11 ? -12.695 7.488 0.895 1 93.75 11 LYS B N 1
ATOM 528 C CA . LYS B 1 11 ? -13.5 7.156 2.068 1 93.75 11 LYS B CA 1
ATOM 529 C C . LYS B 1 11 ? -13.398 5.672 2.402 1 93.75 11 LYS B C 1
ATOM 531 O O . LYS B 1 11 ? -13.367 4.828 1.504 1 93.75 11 LYS B O 1
ATOM 536 N N . GLY B 1 12 ? -13.305 5.293 3.781 1 93.12 12 GLY B N 1
ATOM 537 C CA . GLY B 1 12 ? -13.234 3.908 4.215 1 93.12 12 GLY B CA 1
ATOM 538 C C . GLY B 1 12 ? -11.836 3.322 4.125 1 93.12 12 GLY B C 1
ATOM 539 O O . GLY B 1 12 ? -11.68 2.107 3.99 1 93.12 12 GLY B O 1
ATOM 540 N N . ALA B 1 13 ? -10.867 4.074 3.943 1 95.5 13 ALA B N 1
ATOM 541 C CA . ALA B 1 13 ? -9.469 3.668 3.879 1 95.5 13 ALA B CA 1
ATOM 542 C C . ALA B 1 13 ? -9.172 2.906 2.59 1 95.5 13 ALA B C 1
ATOM 544 O O . ALA B 1 13 ? -8.375 1.971 2.58 1 95.5 13 ALA B O 1
ATOM 545 N N . LYS B 1 14 ? -9.93 3.242 1.657 1 96.56 14 LYS B N 1
ATOM 546 C CA . LYS B 1 14 ? -9.75 2.615 0.351 1 96.56 14 LYS B CA 1
ATOM 547 C C . LYS B 1 14 ? -8.805 3.43 -0.524 1 96.56 14 LYS B C 1
ATOM 549 O O . LYS B 1 14 ? -8.805 4.66 -0.474 1 96.56 14 LYS B O 1
ATOM 554 N N . THR B 1 15 ? -8.023 2.723 -1.255 1 96.56 15 THR B N 1
ATOM 555 C CA . THR B 1 15 ? -7.137 3.387 -2.207 1 96.56 15 THR B CA 1
ATOM 556 C C . THR B 1 15 ? -6.941 2.527 -3.453 1 96.56 15 THR B C 1
ATOM 558 O O . THR B 1 15 ? -7.301 1.349 -3.463 1 96.56 15 THR B O 1
ATOM 561 N N . THR B 1 16 ? -6.516 3.105 -4.496 1 96.38 16 THR B N 1
ATOM 562 C CA . THR B 1 16 ? -6.188 2.41 -5.734 1 96.38 16 THR B CA 1
ATOM 563 C C . THR B 1 16 ? -4.68 2.197 -5.855 1 96.38 16 THR B C 1
ATOM 565 O O . THR B 1 16 ? -3.898 3.131 -5.664 1 96.38 16 THR B O 1
ATOM 568 N N . ILE B 1 17 ? -4.387 0.966 -6.004 1 96.31 17 ILE B N 1
ATOM 569 C CA . ILE B 1 17 ? -2.977 0.672 -6.25 1 96.31 17 ILE B CA 1
ATOM 570 C C . ILE B 1 17 ? -2.623 1.006 -7.695 1 96.31 17 ILE B C 1
ATOM 572 O O . ILE B 1 17 ? -3.301 0.562 -8.625 1 96.31 17 ILE B O 1
ATOM 576 N N . ILE B 1 18 ? -1.678 1.769 -7.824 1 96.62 18 ILE B N 1
ATOM 577 C CA . ILE B 1 18 ? -1.329 2.195 -9.172 1 96.62 18 ILE B CA 1
ATOM 578 C C . ILE B 1 18 ? -0.741 1.02 -9.953 1 96.62 18 ILE B C 1
ATOM 580 O O . ILE B 1 18 ? -0.317 0.025 -9.359 1 96.62 18 ILE B O 1
ATOM 584 N N . ARG B 1 19 ? -0.753 1.109 -11.219 1 96.12 19 ARG B N 1
ATOM 585 C CA . ARG B 1 19 ? -0.374 0.019 -12.117 1 96.12 19 ARG B CA 1
ATOM 586 C C . ARG B 1 19 ? 1.064 -0.421 -11.859 1 96.12 19 ARG B C 1
ATOM 588 O O . ARG B 1 19 ? 1.367 -1.615 -11.891 1 96.12 19 ARG B O 1
ATOM 595 N N . ALA B 1 20 ? 1.883 0.515 -11.68 1 96.38 20 ALA B N 1
ATOM 596 C CA . ALA B 1 20 ? 3.295 0.222 -11.445 1 96.38 20 ALA B CA 1
ATOM 597 C C . ALA B 1 20 ? 3.471 -0.729 -10.266 1 96.38 20 ALA B C 1
ATOM 599 O O . ALA B 1 20 ? 4.316 -1.628 -10.305 1 96.38 20 ALA B O 1
ATOM 600 N N . VAL B 1 21 ? 2.68 -0.507 -9.211 1 95.94 21 VAL B N 1
ATOM 601 C CA . VAL B 1 21 ? 2.762 -1.354 -8.023 1 95.94 21 VAL B CA 1
ATOM 602 C C . VAL B 1 21 ? 2.246 -2.754 -8.352 1 95.94 21 VAL B C 1
ATOM 604 O O . VAL B 1 21 ? 2.855 -3.752 -7.965 1 95.94 21 VAL B O 1
ATOM 607 N N . ILE B 1 22 ? 1.152 -2.816 -9.086 1 96.06 22 ILE B N 1
ATOM 608 C CA . ILE B 1 22 ? 0.55 -4.078 -9.5 1 96.06 22 ILE B CA 1
ATOM 609 C C . ILE B 1 22 ? 1.562 -4.895 -10.305 1 96.06 22 ILE B C 1
ATOM 611 O O . ILE B 1 22 ? 1.743 -6.086 -10.055 1 96.06 22 ILE B O 1
ATOM 615 N N . GLU B 1 23 ? 2.17 -4.309 -11.172 1 94.94 23 GLU B N 1
ATOM 616 C CA . GLU B 1 23 ? 3.133 -4.98 -12.039 1 94.94 23 GLU B CA 1
ATOM 617 C C . GLU B 1 23 ? 4.355 -5.441 -11.25 1 94.94 23 GLU B C 1
ATOM 619 O O . GLU B 1 23 ? 4.879 -6.531 -11.492 1 94.94 23 GLU B O 1
ATOM 624 N N . LYS B 1 24 ? 4.742 -4.59 -10.375 1 94.25 24 LYS B N 1
ATOM 625 C CA . LYS B 1 24 ? 5.938 -4.91 -9.602 1 94.25 24 LYS B CA 1
ATOM 626 C C . LYS B 1 24 ? 5.695 -6.105 -8.688 1 94.25 24 LYS B C 1
ATOM 628 O O . LYS B 1 24 ? 6.559 -6.973 -8.539 1 94.25 24 LYS B O 1
ATOM 633 N N . LEU B 1 25 ? 4.609 -6.121 -8.07 1 94.19 25 LEU B N 1
ATOM 634 C CA . LEU B 1 25 ? 4.301 -7.176 -7.113 1 94.19 25 LEU B CA 1
ATOM 635 C C . LEU B 1 25 ? 3.592 -8.344 -7.793 1 94.19 25 LEU B C 1
ATOM 637 O O . LEU B 1 25 ? 3.357 -9.383 -7.172 1 94.19 25 LEU B O 1
ATOM 641 N N . ASN B 1 26 ? 3.256 -8.164 -9.117 1 94.25 26 ASN B N 1
ATOM 642 C CA . ASN B 1 26 ? 2.52 -9.188 -9.859 1 94.25 26 ASN B CA 1
ATOM 643 C C . ASN B 1 26 ? 1.205 -9.539 -9.164 1 94.25 26 ASN B C 1
ATOM 645 O O . ASN B 1 26 ? 0.919 -10.719 -8.938 1 94.25 26 ASN B O 1
ATOM 649 N N . LEU B 1 27 ? 0.475 -8.516 -8.867 1 94.06 27 LEU B N 1
ATOM 650 C CA . LEU B 1 27 ? -0.793 -8.656 -8.164 1 94.06 27 LEU B CA 1
ATOM 651 C C . LEU B 1 27 ? -1.947 -8.828 -9.141 1 94.06 27 LEU B C 1
ATOM 653 O O . LEU B 1 27 ? -1.91 -8.289 -10.25 1 94.06 27 LEU B O 1
ATOM 657 N N . GLN B 1 28 ? -2.967 -9.594 -8.758 1 93.69 28 GLN B N 1
ATOM 658 C CA . GLN B 1 28 ? -4.203 -9.781 -9.508 1 93.69 28 GLN B CA 1
ATOM 659 C C . GLN B 1 28 ? -5.418 -9.719 -8.594 1 93.69 28 GLN B C 1
ATOM 661 O O . GLN B 1 28 ? -5.293 -9.867 -7.375 1 93.69 28 GLN B O 1
ATOM 666 N N . GLU B 1 29 ? -6.465 -9.414 -9.18 1 95.19 29 GLU B N 1
ATOM 667 C CA . GLU B 1 29 ? -7.707 -9.391 -8.414 1 95.19 29 GLU B CA 1
ATOM 668 C C . GLU B 1 29 ? -7.859 -10.648 -7.57 1 95.19 29 GLU B C 1
ATOM 670 O O . GLU B 1 29 ? -7.676 -11.766 -8.062 1 95.19 29 GLU B O 1
ATOM 675 N N . GLY B 1 30 ? -8.188 -10.398 -6.316 1 94.25 30 GLY B N 1
ATOM 676 C CA . GLY B 1 30 ? -8.359 -11.531 -5.418 1 94.25 30 GLY B CA 1
ATOM 677 C C . GLY B 1 30 ? -7.121 -11.852 -4.609 1 94.25 30 GLY B C 1
ATOM 678 O O . GLY B 1 30 ? -7.188 -12.586 -3.621 1 94.25 30 GLY B O 1
ATOM 679 N N . ASP B 1 31 ? -5.992 -11.352 -5.023 1 93.81 31 ASP B N 1
ATOM 680 C CA . ASP B 1 31 ? -4.754 -11.594 -4.285 1 93.81 31 ASP B CA 1
ATOM 681 C C . ASP B 1 31 ? -4.781 -10.891 -2.932 1 93.81 31 ASP B C 1
ATOM 683 O O . ASP B 1 31 ? -5.508 -9.906 -2.75 1 93.81 31 ASP B O 1
ATOM 687 N N . LEU B 1 32 ? -4 -11.422 -2.02 1 95.38 32 LEU B N 1
ATOM 688 C CA . LEU B 1 32 ? -3.855 -10.805 -0.707 1 95.38 32 LEU B CA 1
ATOM 689 C C . LEU B 1 32 ? -2.631 -9.891 -0.667 1 95.38 32 LEU B C 1
ATOM 691 O O . LEU B 1 32 ? -1.562 -10.266 -1.158 1 95.38 32 LEU B O 1
ATOM 695 N N . ILE B 1 33 ? -2.873 -8.742 -0.206 1 95.75 33 ILE B N 1
ATOM 696 C CA . ILE B 1 33 ? -1.8 -7.77 -0.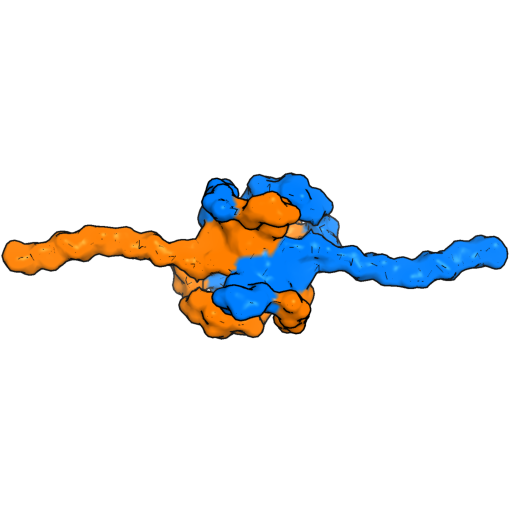025 1 95.75 33 ILE B CA 1
ATOM 697 C C . ILE B 1 33 ? -1.383 -7.73 1.444 1 95.75 33 ILE B C 1
ATOM 699 O O . ILE B 1 33 ? -2.225 -7.562 2.33 1 95.75 33 ILE B O 1
ATOM 703 N N . ALA B 1 34 ? -0.223 -7.961 1.729 1 96.44 34 ALA B N 1
ATOM 704 C CA . ALA B 1 34 ? 0.312 -7.922 3.088 1 96.44 34 ALA B CA 1
ATOM 705 C C . ALA B 1 34 ? 1.03 -6.605 3.359 1 96.44 34 ALA B C 1
ATOM 707 O O . ALA B 1 34 ? 1.758 -6.098 2.502 1 96.44 34 ALA B O 1
ATOM 708 N N . TYR B 1 35 ? 0.774 -6.043 4.512 1 96.38 35 TYR B N 1
ATOM 709 C CA . TYR B 1 35 ? 1.419 -4.812 4.957 1 96.38 35 TYR B CA 1
ATOM 710 C C . TYR B 1 35 ? 2.434 -5.094 6.059 1 96.38 35 TYR B C 1
ATOM 712 O O . TYR B 1 35 ? 2.09 -5.672 7.094 1 96.38 35 TYR B O 1
ATOM 720 N N . PHE B 1 36 ? 3.666 -4.68 5.84 1 96.62 36 PHE B N 1
ATOM 721 C CA . PHE B 1 36 ? 4.723 -4.863 6.832 1 96.62 36 PHE B CA 1
ATOM 722 C C . PHE B 1 36 ? 5.277 -3.521 7.285 1 96.62 36 PHE B C 1
ATOM 724 O O . PHE B 1 36 ? 5.352 -2.576 6.5 1 96.62 36 PHE B O 1
ATOM 731 N N . GLU B 1 37 ? 5.617 -3.484 8.547 1 96.12 37 GLU B N 1
ATOM 732 C CA . GLU B 1 37 ? 6.355 -2.338 9.062 1 96.12 37 GLU B CA 1
ATOM 733 C C . GLU B 1 37 ? 7.852 -2.631 9.133 1 96.12 37 GLU B C 1
ATOM 735 O O . GLU B 1 37 ? 8.266 -3.602 9.773 1 96.12 37 GLU B O 1
ATOM 740 N N . SER B 1 38 ? 8.609 -1.801 8.461 1 93.5 38 SER B N 1
ATOM 741 C CA . SER B 1 38 ? 10.062 -1.951 8.492 1 93.5 38 SER B CA 1
ATOM 742 C C . SER B 1 38 ? 10.648 -1.404 9.789 1 93.5 38 SER B C 1
ATOM 744 O O . SER B 1 38 ? 9.977 -0.667 10.516 1 93.5 38 SER B O 1
ATOM 746 N N . ASP B 1 39 ? 11.852 -1.794 10.039 1 91.5 39 ASP B N 1
ATOM 747 C CA . ASP B 1 39 ? 12.555 -1.329 11.234 1 91.5 39 ASP B CA 1
ATOM 748 C C . ASP B 1 39 ? 12.734 0.187 11.211 1 91.5 39 ASP B C 1
ATOM 750 O O . ASP B 1 39 ? 12.852 0.821 12.266 1 91.5 39 ASP B O 1
ATOM 754 N N . ASP B 1 40 ? 12.711 0.736 9.992 1 89.06 40 ASP B N 1
ATOM 755 C CA . ASP B 1 40 ? 12.867 2.178 9.828 1 89.06 40 ASP B CA 1
ATOM 756 C C . ASP B 1 40 ? 11.523 2.895 9.977 1 89.06 40 ASP B C 1
ATOM 758 O O . ASP B 1 40 ? 11.469 4.125 9.945 1 89.06 40 ASP B O 1
ATOM 762 N N . GLY B 1 41 ? 10.492 2.166 10.258 1 91.19 41 GLY B N 1
ATOM 763 C CA . GLY B 1 41 ? 9.18 2.75 10.453 1 91.19 41 GLY B CA 1
ATOM 764 C C . GLY B 1 41 ? 8.406 2.926 9.156 1 91.19 41 GLY B C 1
ATOM 765 O O . GLY B 1 41 ? 7.367 3.594 9.133 1 91.19 41 GLY B O 1
ATOM 766 N N . LYS B 1 42 ? 8.875 2.367 8.148 1 93.69 42 LYS B N 1
ATOM 767 C CA . LYS B 1 42 ? 8.211 2.457 6.848 1 93.69 42 LYS B CA 1
ATOM 768 C C . LYS B 1 42 ? 7.242 1.298 6.645 1 93.69 42 LYS B C 1
ATOM 770 O O . LYS B 1 42 ? 7.402 0.232 7.242 1 93.69 42 LYS B O 1
ATOM 775 N N . ILE B 1 43 ? 6.27 1.582 5.855 1 96.44 43 ILE B N 1
ATOM 776 C CA . ILE B 1 43 ? 5.293 0.54 5.555 1 96.44 43 ILE B CA 1
ATOM 777 C C . ILE B 1 43 ? 5.629 -0.114 4.219 1 96.44 43 ILE B C 1
ATOM 779 O O . ILE B 1 43 ? 5.73 0.568 3.193 1 96.44 43 ILE B O 1
ATOM 783 N N . ILE B 1 44 ? 5.809 -1.46 4.242 1 96.31 44 ILE B N 1
ATOM 784 C CA . ILE B 1 44 ? 6.156 -2.221 3.045 1 96.31 44 ILE B CA 1
ATOM 785 C C . ILE B 1 44 ? 4.938 -3.008 2.562 1 96.31 44 ILE B C 1
ATOM 787 O O . ILE B 1 44 ? 4.254 -3.652 3.357 1 96.31 44 ILE B O 1
ATOM 791 N N . LEU B 1 45 ? 4.637 -2.846 1.337 1 95.5 45 LEU B N 1
ATOM 792 C CA . LEU B 1 45 ? 3.568 -3.584 0.673 1 95.5 45 LEU B CA 1
ATOM 793 C C . LEU B 1 45 ? 4.125 -4.781 -0.088 1 95.5 45 LEU B C 1
ATOM 795 O O . LEU B 1 45 ? 5.121 -4.656 -0.806 1 95.5 45 LEU B O 1
ATOM 799 N N . ALA B 1 46 ? 3.5 -5.977 0.103 1 94.88 46 ALA B N 1
ATOM 800 C CA . ALA B 1 46 ? 3.936 -7.188 -0.588 1 94.88 46 ALA B CA 1
ATOM 801 C C . ALA B 1 46 ? 2.752 -8.102 -0.886 1 94.88 46 ALA B C 1
ATOM 803 O O . ALA B 1 46 ? 1.692 -7.98 -0.265 1 94.88 46 ALA B O 1
ATOM 804 N N . LYS B 1 47 ? 2.9 -8.883 -1.917 1 94.19 47 LYS B N 1
ATOM 805 C CA . LYS B 1 47 ? 1.897 -9.898 -2.213 1 94.19 47 LYS B CA 1
ATOM 806 C C . LYS B 1 47 ? 1.931 -11.023 -1.177 1 94.19 47 LYS B C 1
ATOM 808 O O . LYS B 1 47 ? 2.982 -11.609 -0.927 1 94.19 47 LYS B O 1
ATOM 813 N N . ALA B 1 48 ? 0.704 -11.188 -0.501 1 89.5 48 ALA B N 1
ATOM 814 C CA . ALA B 1 48 ? 0.612 -12.25 0.495 1 89.5 48 ALA B CA 1
ATOM 815 C C . ALA B 1 48 ? 0.451 -13.617 -0.17 1 89.5 48 ALA B C 1
ATOM 817 O O . ALA B 1 48 ? -0.344 -13.766 -1.101 1 89.5 48 ALA B O 1
ATOM 818 N N . GLU B 1 49 ? 1.432 -14.398 -0.227 1 72.12 49 GLU B N 1
ATOM 819 C CA . GLU B 1 49 ? 1.305 -15.75 -0.755 1 72.12 49 GLU B CA 1
ATOM 820 C C . GLU B 1 49 ? 0.536 -16.656 0.21 1 72.12 49 GLU B C 1
ATOM 822 O O . GLU B 1 49 ? 0.959 -16.859 1.35 1 72.12 49 GLU B O 1
ATOM 827 N N . ILE B 1 50 ? -0.741 -16.406 0.364 1 57.88 50 ILE B N 1
ATOM 828 C CA . ILE B 1 50 ? -1.326 -17.5 1.133 1 57.88 50 ILE B CA 1
ATOM 829 C C . ILE B 1 50 ? -1.108 -18.828 0.401 1 57.88 50 ILE B C 1
ATOM 831 O O . ILE B 1 50 ? -1.576 -19 -0.727 1 57.88 50 ILE B O 1
ATOM 835 N N . VAL B 1 51 ? 0.008 -19.312 0.458 1 48.16 51 VAL B N 1
ATOM 836 C CA . VAL B 1 51 ? 0.133 -20.719 0.073 1 48.16 51 VAL B CA 1
ATOM 837 C C . VAL B 1 51 ? -1.038 -21.516 0.64 1 48.16 51 VAL B C 1
ATOM 839 O O . VAL B 1 51 ? -1.203 -21.609 1.858 1 48.16 51 VAL B O 1
ATOM 842 N N . PRO B 1 52 ? -2.176 -21.516 0.098 1 50.47 52 PRO B N 1
ATOM 843 C CA . PRO B 1 52 ? -2.859 -22.719 0.585 1 50.47 52 PRO B CA 1
ATOM 844 C C . PRO B 1 52 ? -1.947 -23.938 0.622 1 50.47 52 PRO B C 1
ATOM 846 O O . PRO B 1 52 ? -1.315 -24.281 -0.384 1 50.47 52 PRO B O 1
ATOM 849 N N . LYS B 1 53 ? -1.069 -24.094 1.576 1 45.47 53 LYS B N 1
ATOM 850 C CA . LYS B 1 53 ? -0.436 -25.406 1.676 1 45.47 53 LYS B CA 1
ATOM 851 C C . LYS B 1 53 ? -1.415 -26.516 1.312 1 45.47 53 LYS B C 1
ATOM 853 O O . LYS B 1 53 ? -1.27 -27.656 1.769 1 45.47 53 LYS B O 1
ATOM 858 N N . PHE B 1 54 ? -2.576 -26.328 0.597 1 43.75 54 PHE B N 1
ATOM 859 C CA . PHE B 1 54 ? -3.045 -27.688 0.382 1 43.75 54 PHE B CA 1
ATOM 860 C C . PHE B 1 54 ? -2.016 -28.5 -0.396 1 43.75 54 PHE B C 1
ATOM 862 O O . PHE B 1 54 ? -1.896 -28.344 -1.613 1 43.75 54 PHE B O 1
ATOM 869 N N . SER B 1 55 ? -0.693 -28.406 -0.238 1 42.56 55 SER B N 1
ATOM 870 C CA . SER B 1 55 ? 0.018 -29.594 -0.671 1 42.56 55 SER B CA 1
ATOM 871 C C . SER B 1 55 ? -0.826 -30.859 -0.457 1 42.56 55 SER B C 1
ATOM 873 O O . SER B 1 55 ? -0.54 -31.656 0.433 1 42.56 55 SER B O 1
ATOM 875 N N . GLU B 1 56 ? -2.105 -30.828 -0.028 1 42.06 56 GLU B N 1
ATOM 876 C CA . GLU B 1 56 ? -2.65 -32.188 -0.033 1 42.06 56 GLU B CA 1
ATOM 877 C C . GLU B 1 56 ? -2.617 -32.781 -1.434 1 42.06 56 GLU B C 1
ATOM 879 O O . GLU B 1 56 ? -3.436 -32.438 -2.287 1 42.06 56 GLU B O 1
ATOM 884 N N . LYS B 1 57 ? -1.576 -32.562 -2.281 1 41.03 57 LYS B N 1
ATOM 885 C CA . LYS B 1 57 ? -1.61 -33.656 -3.252 1 41.03 57 LYS B CA 1
ATOM 886 C C . LYS B 1 57 ? -2.074 -34.938 -2.604 1 41.03 57 LYS B C 1
ATOM 888 O O . LYS B 1 57 ? -1.411 -35.469 -1.703 1 41.03 57 LYS B O 1
ATOM 893 N N . LYS B 1 58 ? -3.26 -35.344 -2.5 1 39.81 58 LYS B N 1
ATOM 894 C CA . LYS B 1 58 ? -3.57 -36.75 -2.482 1 39.81 58 LYS B CA 1
ATOM 895 C C . LYS B 1 58 ? -2.693 -37.531 -3.469 1 39.81 58 LYS B C 1
ATOM 897 O O . LYS B 1 58 ? -2.701 -37.219 -4.668 1 39.81 58 LYS B O 1
ATOM 902 N N . GLN B 1 59 ? -1.395 -38 -3.254 1 25.27 59 GLN B N 1
ATOM 903 C CA . GLN B 1 59 ? -1.396 -39.406 -3.674 1 25.27 59 GLN B CA 1
ATOM 904 C C . GLN B 1 59 ? -2.588 -40.156 -3.082 1 25.27 59 GLN B C 1
ATOM 906 O O . GLN B 1 59 ? -2.98 -39.906 -1.94 1 25.27 59 GLN B O 1
#

Sequence (118 aa):
MKLLGTSTLSKGAKTTIIRAVIEKLNLQEGDLIAYFESDDGKIILAKAEIVPKFSEKKQMKLLGTSTLSKGAKTTIIRAVIEKLNLQEGDLIAYFESDDGKIILAKAEIVPKFSEKKQ